Protein AF-A0A4U2DL51-F1 (afdb_monomer_lite)

Foldseek 3Di:
DDPPPPLDLVVAADPDDDDCPQWDWPQVLLVVLPNDDPTDTDGPVCCCFQQVDPAAPDPDHSSNSVNVVSNQVVVQCVVPSNHNDGDDDDFHGAHPVGNDRD

Secondary structure (DSSP, 8-state):
--------GGGG-------GGGEEE-HHHHHHHT---S--EEEHHHHHHHTS-S-BSS---HHHHHHHHHHHHHHHHHHSTT-S------PPPPBTTB----

Radius of gyration: 15.47 Å; chains: 1; bounding box: 36×30×50 Å

Structure (mmCIF, N/CA/C/O backbone):
data_AF-A0A4U2DL51-F1
#
_entry.id   AF-A0A4U2DL51-F1
#
loop_
_atom_site.group_PDB
_atom_site.id
_atom_site.type_symbol
_atom_site.label_atom_id
_atom_site.label_alt_id
_atom_site.label_comp_id
_atom_site.label_asym_id
_atom_site.label_entity_id
_atom_site.label_seq_id
_atom_site.pdbx_PDB_ins_code
_atom_site.Cartn_x
_atom_site.Cartn_y
_atom_site.Cartn_z
_atom_site.occupancy
_atom_site.B_iso_or_equiv
_atom_site.auth_seq_id
_atom_site.auth_comp_id
_atom_site.auth_asym_id
_atom_site.auth_atom_id
_atom_site.pdbx_PDB_model_num
ATOM 1 N N . MET A 1 1 ? 2.358 -8.228 -34.220 1.00 35.50 1 MET A N 1
ATOM 2 C CA . MET A 1 1 ? 1.993 -8.493 -32.813 1.00 35.50 1 MET A CA 1
ATOM 3 C C . MET A 1 1 ? 2.890 -7.630 -31.933 1.00 35.50 1 MET A C 1
ATOM 5 O O . MET A 1 1 ? 4.032 -8.000 -31.703 1.00 35.50 1 MET A O 1
ATOM 9 N N . SER A 1 2 ? 2.444 -6.436 -31.538 1.00 41.75 2 SER A N 1
ATOM 10 C CA . SER A 1 2 ? 3.194 -5.581 -30.611 1.00 41.75 2 SER A CA 1
ATOM 11 C C . SER A 1 2 ? 3.093 -6.177 -29.208 1.00 41.75 2 SER A C 1
ATOM 13 O O . SER A 1 2 ? 2.032 -6.113 -28.590 1.00 41.75 2 SER A O 1
ATOM 15 N N . GLN A 1 3 ? 4.172 -6.788 -28.718 1.00 44.50 3 GLN A N 1
ATOM 16 C CA . GLN A 1 3 ? 4.303 -7.133 -27.304 1.00 44.50 3 GLN A CA 1
ATOM 17 C C . GLN A 1 3 ? 4.326 -5.827 -26.506 1.00 44.50 3 GLN A C 1
ATOM 19 O O . GLN A 1 3 ? 5.350 -5.159 -26.398 1.00 44.50 3 GLN A O 1
ATOM 24 N N . THR A 1 4 ? 3.177 -5.427 -25.970 1.00 47.19 4 THR A N 1
ATOM 25 C CA . THR A 1 4 ? 3.114 -4.424 -24.911 1.00 47.19 4 THR A CA 1
ATOM 26 C C . THR A 1 4 ? 3.613 -5.086 -23.636 1.00 47.19 4 THR A C 1
ATOM 28 O O . THR A 1 4 ? 2.824 -5.631 -22.863 1.00 47.19 4 THR A O 1
ATOM 31 N N . THR A 1 5 ? 4.930 -5.102 -23.440 1.00 52.81 5 THR A N 1
ATOM 32 C CA . THR A 1 5 ? 5.522 -5.437 -22.146 1.00 52.81 5 THR A CA 1
ATOM 33 C C . THR A 1 5 ? 4.929 -4.458 -21.130 1.00 52.81 5 THR A C 1
ATOM 35 O O . THR A 1 5 ? 5.054 -3.245 -21.330 1.00 52.81 5 THR A O 1
ATOM 38 N N . PRO A 1 6 ? 4.218 -4.922 -20.085 1.00 52.12 6 PRO A N 1
ATOM 39 C CA . PRO A 1 6 ? 3.736 -4.014 -19.058 1.00 52.12 6 PRO A CA 1
ATOM 40 C C . PRO A 1 6 ? 4.948 -3.273 -18.480 1.00 52.12 6 PRO A C 1
ATOM 42 O O . PRO A 1 6 ? 5.981 -3.916 -18.284 1.00 52.12 6 PRO A O 1
ATOM 45 N N . PRO A 1 7 ? 4.867 -1.957 -18.210 1.00 50.59 7 PRO A N 1
ATOM 46 C CA . PRO A 1 7 ? 5.957 -1.255 -17.550 1.00 50.59 7 PRO A CA 1
ATOM 47 C C . PRO A 1 7 ? 6.174 -1.906 -16.182 1.00 50.59 7 PRO A C 1
ATOM 49 O O . PRO A 1 7 ? 5.373 -1.756 -15.256 1.00 50.59 7 PRO A O 1
ATOM 52 N N . LEU A 1 8 ? 7.228 -2.713 -16.094 1.00 57.91 8 LEU A N 1
ATOM 53 C CA . LEU A 1 8 ? 7.641 -3.402 -14.887 1.00 57.91 8 LEU A CA 1
ATOM 54 C C . LEU A 1 8 ? 8.420 -2.387 -14.058 1.00 57.91 8 LEU A C 1
ATOM 56 O O . LEU A 1 8 ? 9.620 -2.202 -14.241 1.00 57.91 8 LEU A O 1
ATOM 60 N N . PHE A 1 9 ? 7.714 -1.731 -13.136 1.00 55.88 9 PHE A N 1
ATOM 61 C CA . PHE A 1 9 ? 8.289 -0.842 -12.116 1.00 55.88 9 PHE A CA 1
ATOM 62 C C . PHE A 1 9 ? 9.543 -1.422 -11.451 1.00 55.88 9 PHE A C 1
ATOM 64 O O . PHE A 1 9 ? 10.447 -0.681 -11.082 1.00 55.88 9 PHE A O 1
ATOM 71 N N . GLY A 1 10 ? 9.619 -2.753 -11.355 1.00 57.34 10 GLY A N 1
ATOM 72 C CA . GLY A 1 10 ? 10.740 -3.472 -10.764 1.00 57.34 10 GLY A CA 1
ATOM 73 C C . GLY A 1 10 ? 12.100 -3.228 -11.419 1.00 57.34 10 GLY A C 1
ATOM 74 O O . GLY A 1 10 ? 13.100 -3.394 -10.737 1.00 57.34 10 GLY A O 1
ATOM 75 N N . HIS A 1 11 ? 12.174 -2.792 -12.682 1.00 60.06 11 HIS A N 1
ATOM 76 C CA . HIS A 1 11 ? 13.467 -2.549 -13.341 1.00 60.06 11 HIS A CA 1
ATOM 77 C C . HIS A 1 11 ? 14.248 -1.363 -12.766 1.00 60.06 11 HIS A C 1
ATOM 79 O O . HIS A 1 11 ? 15.459 -1.293 -12.956 1.00 60.06 11 HIS A O 1
ATOM 85 N N . TYR A 1 12 ? 13.570 -0.445 -12.073 1.00 56.28 12 TYR A N 1
ATOM 86 C CA . TYR A 1 12 ? 14.192 0.741 -11.484 1.00 56.28 12 TYR A CA 1
ATOM 87 C C . TYR A 1 12 ? 14.368 0.625 -9.968 1.00 56.28 12 TYR A C 1
ATOM 89 O O . TYR A 1 12 ? 14.989 1.492 -9.365 1.00 56.28 12 TYR A O 1
ATOM 97 N N . VAL A 1 13 ? 13.843 -0.426 -9.330 1.00 59.53 13 VAL A N 1
ATOM 98 C CA . VAL A 1 13 ? 13.998 -0.624 -7.884 1.00 59.53 13 VAL A CA 1
ATOM 99 C C . VAL A 1 13 ? 15.451 -1.011 -7.607 1.00 59.53 13 VAL A C 1
ATOM 101 O O . VAL A 1 13 ? 15.917 -2.060 -8.047 1.00 59.53 13 VAL A O 1
ATOM 104 N N . LEU A 1 14 ? 16.180 -0.139 -6.910 1.00 55.44 14 LEU A N 1
ATOM 105 C CA . LEU A 1 14 ? 17.538 -0.427 -6.454 1.00 55.44 14 LEU A CA 1
ATOM 106 C C . LEU A 1 14 ? 17.471 -1.547 -5.405 1.00 55.44 14 LEU A C 1
ATOM 108 O O . LEU A 1 14 ? 16.692 -1.461 -4.458 1.00 55.44 14 LEU A O 1
ATOM 112 N N . ASN A 1 15 ? 18.275 -2.598 -5.592 1.00 58.38 15 ASN A N 1
ATOM 113 C CA . ASN A 1 15 ? 18.376 -3.779 -4.720 1.00 58.38 15 ASN A CA 1
ATOM 114 C C . ASN A 1 15 ? 19.135 -3.489 -3.409 1.00 58.38 15 ASN A C 1
ATOM 116 O O . ASN A 1 15 ? 19.869 -4.345 -2.912 1.00 58.38 15 ASN A O 1
ATOM 120 N N . ASP A 1 16 ? 18.996 -2.291 -2.850 1.00 57.72 16 ASP A N 1
ATOM 121 C CA . ASP A 1 16 ? 19.552 -2.029 -1.530 1.00 57.72 16 ASP A CA 1
ATOM 122 C C . ASP A 1 16 ? 18.688 -2.756 -0.502 1.00 57.72 16 ASP A C 1
ATOM 124 O O . ASP A 1 16 ? 17.472 -2.561 -0.425 1.00 57.72 16 ASP A O 1
ATOM 128 N N . ALA A 1 17 ? 19.319 -3.650 0.258 1.00 57.47 17 ALA A N 1
ATOM 129 C CA . ALA A 1 17 ? 18.659 -4.374 1.328 1.00 57.47 17 ALA A CA 1
ATOM 130 C C . ALA A 1 17 ? 18.207 -3.367 2.393 1.00 57.47 17 ALA A C 1
ATOM 132 O O . ALA A 1 17 ? 19.008 -2.876 3.186 1.00 57.47 17 ALA A O 1
ATOM 133 N N . LEU A 1 18 ? 16.917 -3.035 2.383 1.00 61.78 18 LEU A N 1
ATOM 134 C CA . LEU A 1 18 ? 16.293 -2.261 3.448 1.00 61.78 18 LEU A CA 1
ATOM 135 C C . LEU A 1 18 ? 16.284 -3.107 4.721 1.00 61.78 18 LEU A C 1
ATOM 137 O O . LEU A 1 18 ? 15.879 -4.269 4.682 1.00 61.78 18 LEU A O 1
ATOM 141 N N . ASP A 1 19 ? 16.712 -2.522 5.841 1.00 69.12 19 ASP A N 1
ATOM 142 C CA . ASP A 1 19 ? 16.550 -3.145 7.154 1.00 69.12 19 ASP A CA 1
ATOM 143 C C . ASP A 1 19 ? 15.045 -3.314 7.440 1.00 69.12 19 ASP A C 1
ATOM 145 O O . ASP A 1 19 ? 14.330 -2.312 7.553 1.00 69.12 19 ASP A O 1
ATOM 149 N N . PRO A 1 20 ? 14.533 -4.555 7.544 1.00 68.50 20 PRO A N 1
ATOM 150 C CA . PRO A 1 20 ? 13.108 -4.806 7.720 1.00 68.50 20 PRO A CA 1
ATOM 151 C C . PRO A 1 20 ? 12.581 -4.352 9.088 1.00 68.50 20 PRO A C 1
ATOM 153 O O . PRO A 1 20 ? 11.368 -4.237 9.249 1.00 68.50 20 PRO A O 1
ATOM 156 N N . SER A 1 21 ? 13.449 -4.065 10.067 1.00 77.44 21 SER A N 1
ATOM 157 C CA . SER A 1 21 ? 13.048 -3.697 11.433 1.00 77.44 21 SER A CA 1
ATOM 158 C C . SER A 1 21 ? 12.147 -2.450 11.502 1.00 77.44 21 SER A C 1
ATOM 160 O O . SER A 1 21 ? 11.283 -2.352 12.376 1.00 77.44 21 SER A O 1
ATOM 162 N N . GLY A 1 22 ? 12.298 -1.522 10.550 1.00 82.62 22 GLY A N 1
ATOM 163 C CA . GLY A 1 22 ? 11.527 -0.278 10.459 1.00 82.62 22 GLY A CA 1
ATOM 164 C C . GLY A 1 22 ? 10.254 -0.361 9.611 1.00 82.62 22 GLY A C 1
ATOM 165 O O . GLY A 1 22 ? 9.578 0.659 9.433 1.00 82.62 22 GLY A O 1
ATOM 166 N N . PHE A 1 23 ? 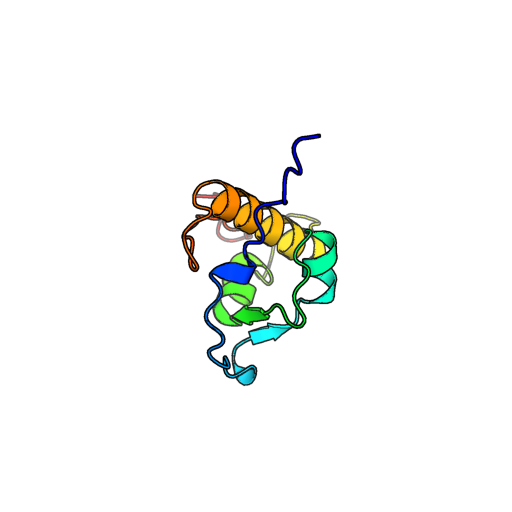9.921 -1.537 9.071 1.00 87.69 23 PHE A N 1
ATOM 167 C CA . PHE A 1 23 ? 8.836 -1.711 8.108 1.00 87.69 23 PHE A CA 1
ATOM 168 C C . PHE A 1 23 ? 7.799 -2.730 8.580 1.00 87.69 23 PHE A C 1
ATOM 170 O O . PHE A 1 23 ? 8.110 -3.773 9.146 1.00 87.69 23 PHE A O 1
ATOM 177 N N . ILE A 1 24 ? 6.537 -2.428 8.304 1.00 88.62 24 ILE A N 1
ATOM 178 C CA . ILE A 1 24 ? 5.413 -3.341 8.465 1.00 88.62 24 ILE A CA 1
ATOM 179 C C . ILE A 1 24 ? 5.238 -4.082 7.146 1.00 88.62 24 ILE A C 1
ATOM 181 O O . ILE A 1 24 ? 5.070 -3.455 6.096 1.00 88.62 24 ILE A O 1
ATOM 185 N N . ASP A 1 25 ? 5.295 -5.411 7.211 1.00 90.25 25 ASP A N 1
ATOM 186 C CA . ASP A 1 25 ? 5.061 -6.278 6.061 1.00 90.25 25 ASP A CA 1
ATOM 187 C C . ASP A 1 25 ? 3.596 -6.183 5.621 1.00 90.25 25 ASP A C 1
ATOM 189 O O . ASP A 1 25 ? 2.672 -6.472 6.381 1.00 90.25 25 ASP A O 1
ATOM 193 N N . ILE A 1 26 ? 3.397 -5.772 4.372 1.00 90.38 26 ILE A N 1
ATOM 194 C CA . ILE A 1 26 ? 2.089 -5.677 3.722 1.00 90.38 26 ILE A CA 1
ATOM 195 C C . ILE A 1 26 ? 2.061 -6.464 2.409 1.00 90.38 26 ILE A C 1
ATOM 197 O O . ILE A 1 26 ? 1.268 -6.170 1.515 1.00 90.38 26 ILE A O 1
ATOM 201 N N . THR A 1 27 ? 2.945 -7.450 2.256 1.00 89.88 27 THR A N 1
ATOM 202 C CA . THR A 1 27 ? 3.161 -8.176 1.000 1.00 89.88 27 THR A CA 1
ATOM 203 C C . THR A 1 27 ? 1.888 -8.849 0.481 1.00 89.88 27 THR A C 1
ATOM 205 O O . THR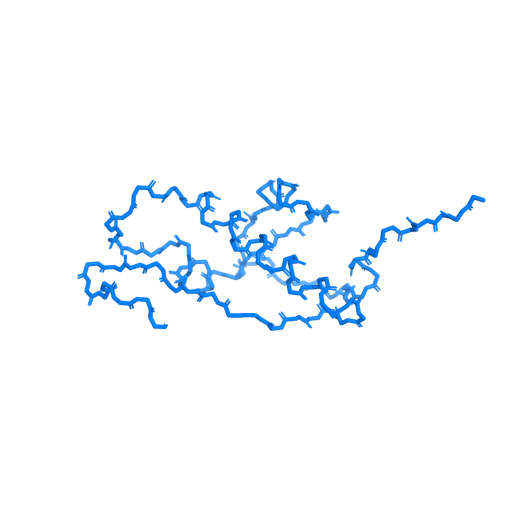 A 1 27 ? 1.653 -8.859 -0.728 1.00 89.88 27 THR A O 1
ATOM 208 N N . SER A 1 28 ? 1.035 -9.387 1.360 1.00 88.44 28 SER A N 1
ATOM 209 C CA . SER A 1 28 ? -0.264 -9.958 0.970 1.00 88.44 28 SER A CA 1
ATOM 210 C C . SER A 1 28 ? -1.175 -8.896 0.343 1.00 88.44 28 SER A C 1
ATOM 212 O O . SER A 1 28 ? -1.559 -9.024 -0.817 1.00 88.44 28 SER A O 1
ATOM 214 N N . THR A 1 29 ? -1.423 -7.797 1.054 1.00 88.88 29 THR A N 1
ATOM 215 C CA . THR A 1 29 ? -2.268 -6.679 0.603 1.00 88.88 29 THR A CA 1
ATOM 216 C C . THR A 1 29 ? -1.700 -5.978 -0.638 1.00 88.88 29 THR A C 1
ATOM 218 O O . THR A 1 29 ? -2.436 -5.498 -1.502 1.00 88.88 29 THR A O 1
ATOM 221 N N . ALA A 1 30 ? -0.372 -5.934 -0.768 1.00 88.44 30 ALA A N 1
ATOM 222 C CA . ALA A 1 30 ? 0.326 -5.388 -1.928 1.00 88.44 30 ALA A CA 1
ATOM 223 C C . ALA A 1 30 ? 0.017 -6.176 -3.209 1.00 88.44 30 ALA A C 1
ATOM 225 O O . ALA A 1 30 ? -0.226 -5.569 -4.261 1.00 88.44 30 ALA A O 1
ATOM 226 N N . LYS A 1 31 ? -0.062 -7.509 -3.118 1.00 88.12 31 LYS A N 1
ATOM 227 C CA . LYS A 1 31 ? -0.451 -8.365 -4.249 1.00 88.12 31 LYS A CA 1
ATOM 228 C C . LYS A 1 31 ? -1.867 -8.055 -4.722 1.00 88.12 31 LYS A C 1
ATOM 230 O O . LYS A 1 31 ? -2.072 -7.931 -5.930 1.00 88.12 31 LYS A O 1
ATOM 235 N N . ASP A 1 32 ? -2.796 -7.803 -3.802 1.00 86.50 32 ASP A N 1
ATOM 236 C CA . ASP A 1 32 ? -4.174 -7.415 -4.136 1.00 86.50 32 ASP A CA 1
ATOM 237 C C . ASP A 1 32 ? -4.248 -6.046 -4.840 1.00 86.50 32 ASP A C 1
ATOM 239 O O . ASP A 1 32 ? -5.121 -5.800 -5.677 1.00 86.50 32 ASP A O 1
ATOM 243 N N . ALA A 1 33 ? -3.294 -5.149 -4.572 1.00 83.31 33 ALA A N 1
ATOM 244 C CA . ALA A 1 33 ? -3.141 -3.881 -5.293 1.00 83.31 33 ALA A CA 1
ATOM 245 C C . ALA A 1 33 ? -2.390 -4.006 -6.639 1.00 83.31 33 ALA A C 1
ATOM 247 O O . ALA A 1 33 ? -2.348 -3.046 -7.427 1.00 83.31 33 ALA A O 1
ATOM 248 N N . GLY A 1 34 ? -1.829 -5.179 -6.941 1.00 83.50 34 GLY A N 1
ATOM 249 C CA . GLY A 1 34 ? -1.071 -5.474 -8.158 1.00 83.50 34 GLY A CA 1
ATOM 250 C C . GLY A 1 34 ? 0.425 -5.163 -8.073 1.00 83.50 34 GLY A C 1
ATOM 251 O O . GLY A 1 34 ? 1.032 -4.877 -9.108 1.00 83.50 34 GLY A O 1
ATOM 252 N N . PHE A 1 35 ? 1.000 -5.188 -6.868 1.00 82.56 35 PHE A N 1
ATOM 253 C CA . PHE A 1 35 ? 2.443 -5.194 -6.626 1.00 82.56 35 PHE A CA 1
ATOM 254 C C . PHE A 1 35 ? 2.904 -6.641 -6.421 1.00 82.56 35 PHE A C 1
ATOM 256 O O . PHE A 1 35 ? 2.562 -7.280 -5.431 1.00 82.56 35 PHE A O 1
ATOM 263 N N . TYR A 1 36 ? 3.681 -7.168 -7.365 1.00 85.06 36 TYR A N 1
ATOM 264 C CA . TYR A 1 36 ? 4.155 -8.556 -7.344 1.00 85.06 36 TYR A CA 1
ATOM 265 C C . TYR A 1 36 ? 5.643 -8.615 -6.994 1.00 85.06 36 TYR A C 1
ATOM 267 O O . TYR A 1 36 ? 6.461 -9.06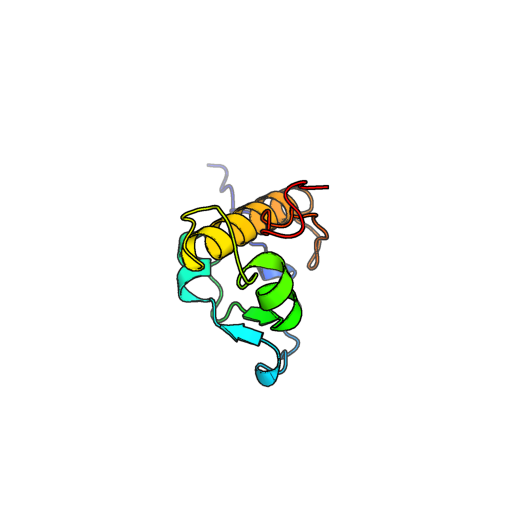8 -7.791 1.00 85.06 36 TYR A O 1
ATOM 275 N N . PHE A 1 37 ? 5.987 -8.114 -5.808 1.00 82.25 37 PHE A N 1
ATOM 276 C CA . PHE A 1 37 ? 7.347 -8.163 -5.273 1.00 82.25 37 PHE A CA 1
ATOM 277 C C . PHE A 1 37 ? 7.476 -9.265 -4.208 1.00 82.25 37 PHE A C 1
ATOM 279 O O . PHE A 1 37 ? 6.474 -9.609 -3.574 1.00 82.25 37 PHE A O 1
ATOM 286 N N . PRO A 1 38 ? 8.684 -9.830 -3.994 1.00 83.31 38 PRO A N 1
ATOM 287 C CA . PRO A 1 38 ? 8.920 -10.813 -2.933 1.00 83.31 38 PRO A CA 1
ATOM 288 C C . PRO A 1 38 ? 8.619 -10.269 -1.534 1.00 83.31 38 PRO A C 1
ATOM 290 O O . PRO A 1 38 ? 8.152 -11.014 -0.679 1.00 83.31 38 PRO A O 1
ATOM 293 N N . TYR A 1 39 ? 8.859 -8.973 -1.334 1.00 86.12 39 TYR A N 1
ATOM 294 C CA . TYR A 1 39 ? 8.561 -8.240 -0.114 1.00 86.12 39 TYR A CA 1
ATOM 295 C C . TYR A 1 39 ? 8.014 -6.857 -0.469 1.00 86.12 39 TYR A C 1
ATOM 297 O O . TYR A 1 39 ? 8.468 -6.217 -1.421 1.00 86.12 39 TYR A O 1
ATOM 305 N N . THR A 1 40 ? 7.023 -6.389 0.279 1.00 87.88 40 THR A N 1
ATOM 306 C CA . THR A 1 40 ? 6.560 -5.001 0.240 1.00 87.88 40 THR A CA 1
ATOM 307 C C . THR A 1 40 ? 6.324 -4.538 1.668 1.00 87.88 40 THR A C 1
ATOM 309 O O . THR A 1 40 ? 5.535 -5.139 2.393 1.00 87.88 40 THR A O 1
ATOM 312 N N . GLY A 1 41 ? 7.006 -3.462 2.055 1.00 89.62 41 GLY A N 1
ATOM 313 C CA . GLY A 1 41 ? 6.904 -2.873 3.384 1.00 89.62 41 GLY A CA 1
ATOM 314 C C . GLY A 1 41 ? 6.380 -1.442 3.341 1.00 89.62 41 GLY A C 1
ATOM 315 O O . GLY A 1 41 ? 6.639 -0.702 2.392 1.00 89.62 41 GLY A O 1
ATOM 316 N N . ILE A 1 42 ? 5.671 -1.042 4.394 1.00 89.06 42 ILE A N 1
ATOM 317 C CA . ILE A 1 42 ? 5.388 0.365 4.713 1.00 89.06 42 ILE A CA 1
ATOM 318 C C . ILE A 1 42 ? 6.201 0.723 5.952 1.00 89.06 42 ILE A C 1
ATOM 320 O O . ILE A 1 42 ? 6.228 -0.055 6.901 1.00 89.06 42 ILE A O 1
ATOM 324 N N . SER A 1 43 ? 6.861 1.882 5.974 1.00 88.62 43 SER A N 1
ATOM 325 C CA . SER A 1 43 ? 7.568 2.312 7.184 1.00 88.62 43 SER A CA 1
ATOM 326 C C . SER A 1 43 ? 6.587 2.451 8.351 1.00 88.62 43 SER A C 1
ATOM 328 O O . SER A 1 43 ? 5.467 2.933 8.172 1.00 88.62 43 SER A O 1
ATOM 330 N N . GLN A 1 44 ? 6.994 2.058 9.559 1.00 85.31 44 GLN A N 1
ATOM 331 C CA . GLN A 1 44 ? 6.128 2.141 10.744 1.00 85.31 44 GLN A CA 1
ATOM 332 C C . GLN A 1 44 ? 5.534 3.545 10.917 1.00 85.31 44 GLN A C 1
ATOM 334 O O . GLN A 1 44 ? 4.334 3.691 11.131 1.00 85.31 44 GLN A O 1
ATOM 339 N N . GLN A 1 45 ? 6.351 4.584 10.721 1.00 84.69 45 GLN A N 1
ATOM 340 C CA . GLN A 1 45 ? 5.900 5.973 10.768 1.00 84.69 45 GLN A CA 1
ATOM 341 C C . GLN A 1 45 ? 4.755 6.252 9.780 1.00 84.69 45 GLN A C 1
ATOM 343 O O . GLN A 1 45 ? 3.726 6.790 10.183 1.00 84.69 45 GLN A O 1
ATOM 348 N N . ALA A 1 46 ? 4.901 5.871 8.506 1.00 83.06 46 ALA A N 1
ATOM 349 C CA . ALA A 1 46 ? 3.860 6.097 7.504 1.00 83.06 46 ALA A CA 1
ATOM 350 C C . ALA A 1 46 ? 2.594 5.282 7.804 1.00 83.06 46 ALA A C 1
ATOM 352 O O . ALA A 1 46 ? 1.482 5.762 7.593 1.00 83.06 46 ALA A O 1
ATOM 353 N N . TYR A 1 47 ? 2.752 4.068 8.333 1.00 84.31 47 TYR A N 1
ATOM 354 C CA . TYR A 1 47 ? 1.629 3.223 8.717 1.00 84.31 47 TYR A CA 1
ATOM 355 C C . TYR A 1 47 ? 0.802 3.852 9.844 1.00 84.31 47 TYR A C 1
ATOM 357 O O . TYR A 1 47 ? -0.409 3.978 9.699 1.00 84.31 47 TYR A O 1
ATOM 365 N N . PHE A 1 48 ? 1.426 4.324 10.924 1.00 82.00 48 PHE A N 1
ATOM 366 C CA . PHE A 1 48 ? 0.695 4.966 12.026 1.00 82.00 48 PHE A CA 1
ATOM 367 C C . PHE A 1 48 ? 0.115 6.340 11.656 1.00 82.00 48 PHE A C 1
ATOM 369 O O . PHE A 1 48 ? -0.866 6.771 12.249 1.00 82.00 48 PHE A O 1
ATOM 376 N N . GLN A 1 49 ? 0.674 7.025 10.655 1.00 78.75 49 GLN A N 1
ATOM 377 C CA . GLN A 1 49 ? 0.148 8.314 10.192 1.00 78.75 49 GLN A CA 1
ATOM 378 C C . GLN A 1 49 ? -1.012 8.186 9.194 1.00 78.75 49 GLN A C 1
ATOM 380 O O . GLN A 1 49 ? -1.899 9.037 9.184 1.00 78.75 49 GLN A O 1
ATOM 385 N N . ALA A 1 50 ? -1.004 7.159 8.340 1.00 76.94 50 ALA A N 1
ATOM 386 C CA . ALA A 1 50 ? -1.947 7.044 7.223 1.00 76.94 50 ALA A CA 1
ATOM 387 C C . ALA A 1 50 ? -2.912 5.851 7.320 1.00 76.94 50 ALA A C 1
ATOM 389 O O . ALA A 1 50 ? -3.916 5.829 6.607 1.00 76.94 50 ALA A O 1
ATOM 390 N N . VAL A 1 51 ? -2.611 4.846 8.149 1.00 76.50 51 VAL A N 1
ATOM 391 C CA . VAL A 1 51 ? -3.372 3.586 8.233 1.00 76.50 51 VAL A CA 1
ATOM 392 C C . VAL A 1 51 ? -3.902 3.339 9.642 1.00 76.50 51 VAL A C 1
ATOM 394 O O . VAL A 1 51 ? -5.090 3.076 9.801 1.00 76.50 51 VAL A O 1
ATOM 397 N N . ASP A 1 52 ? -3.045 3.412 10.657 1.00 73.81 52 ASP A N 1
ATOM 398 C CA . ASP A 1 52 ? -3.399 3.150 12.055 1.00 73.81 52 ASP A CA 1
ATOM 399 C C . ASP A 1 52 ? -3.579 4.454 12.833 1.00 73.81 52 ASP A C 1
ATOM 401 O O . ASP A 1 52 ? -2.848 4.753 13.776 1.00 73.81 52 ASP A O 1
ATOM 405 N N . VAL A 1 53 ? -4.536 5.255 12.362 1.00 66.88 53 VAL A N 1
ATOM 406 C CA . VAL A 1 53 ? -4.922 6.518 12.991 1.00 66.88 53 VAL A CA 1
ATOM 407 C C . VAL A 1 53 ? -5.939 6.207 14.100 1.00 66.88 53 VAL A C 1
ATOM 409 O O . VAL A 1 53 ? -6.969 5.595 13.802 1.00 66.88 53 VAL A O 1
ATOM 412 N N . PRO A 1 54 ? -5.680 6.589 15.364 1.00 61.16 54 PRO A N 1
ATOM 413 C CA . PRO A 1 54 ? -6.649 6.437 16.445 1.00 61.16 54 PRO A CA 1
ATOM 414 C C . PRO A 1 54 ? -7.916 7.257 16.164 1.00 61.16 54 PRO A C 1
ATOM 416 O O . PRO A 1 54 ? -7.833 8.367 15.642 1.00 61.16 54 PRO A O 1
ATOM 419 N N . ASP A 1 55 ? -9.071 6.710 16.541 1.00 61.56 55 ASP A N 1
ATOM 420 C CA . ASP A 1 55 ? -10.367 7.397 16.568 1.00 61.56 55 ASP A CA 1
ATOM 421 C C . ASP A 1 55 ? -10.863 7.975 15.233 1.00 61.56 55 ASP A C 1
ATOM 423 O O . ASP A 1 55 ? -10.957 9.190 15.040 1.00 61.56 55 ASP A O 1
ATOM 427 N N . VAL A 1 56 ? -11.268 7.089 14.317 1.00 56.56 56 VAL A N 1
ATOM 428 C CA . VAL A 1 56 ? -11.883 7.483 13.043 1.00 56.56 56 VAL A CA 1
ATOM 429 C C . VAL A 1 56 ? -13.390 7.216 13.088 1.00 56.56 56 VAL A C 1
ATOM 431 O O . VAL A 1 56 ? -13.838 6.097 13.318 1.00 56.56 56 VAL A O 1
ATOM 434 N N . ILE A 1 57 ? -14.177 8.246 12.772 1.00 54.44 57 ILE A N 1
ATOM 435 C CA . ILE A 1 57 ? -15.647 8.229 12.595 1.00 54.44 57 ILE A CA 1
ATOM 436 C C . ILE A 1 57 ? -16.079 7.340 11.397 1.00 54.44 57 ILE A C 1
ATOM 438 O O . ILE A 1 57 ? -17.263 7.177 11.109 1.00 54.44 57 ILE A O 1
ATOM 442 N N . ILE A 1 58 ? -15.121 6.747 10.679 1.00 56.22 58 ILE A N 1
ATOM 443 C CA . ILE A 1 58 ? -15.329 5.956 9.466 1.00 56.22 58 ILE A CA 1
ATOM 444 C C . ILE A 1 58 ? -15.138 4.466 9.768 1.00 56.22 58 ILE A C 1
ATOM 446 O O . ILE A 1 58 ? -14.084 4.047 10.239 1.00 56.22 58 ILE A O 1
ATOM 450 N N . GLU A 1 59 ? -16.106 3.643 9.360 1.00 65.00 59 GLU A N 1
ATOM 451 C CA . GLU A 1 59 ? -16.043 2.171 9.362 1.00 65.00 59 GLU A CA 1
ATOM 452 C C . GLU A 1 59 ? -15.095 1.599 8.277 1.00 65.00 59 GLU A C 1
ATOM 454 O O . GLU A 1 59 ? -15.457 0.709 7.500 1.00 65.00 59 GLU A O 1
ATOM 459 N N . CYS A 1 60 ? -13.874 2.122 8.142 1.00 69.12 60 CYS A N 1
ATOM 460 C CA . CYS A 1 60 ? -12.906 1.595 7.178 1.00 69.12 60 CYS A CA 1
ATOM 461 C C . CYS A 1 60 ? -11.877 0.717 7.890 1.00 69.12 60 CYS A C 1
ATOM 463 O O . CYS A 1 60 ? -11.170 1.174 8.783 1.00 69.12 60 CYS A O 1
ATOM 465 N N . SER A 1 61 ? -11.768 -0.553 7.490 1.00 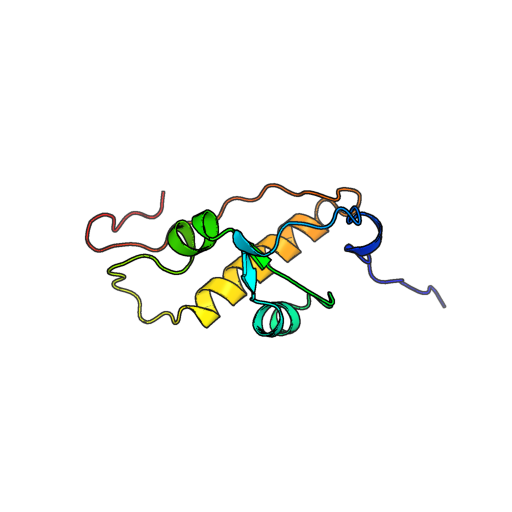79.06 61 SER A N 1
ATOM 466 C CA . SER A 1 61 ? -10.746 -1.443 8.044 1.00 79.06 61 SER A CA 1
ATOM 467 C C . SER A 1 61 ? -9.340 -0.993 7.632 1.00 79.06 61 SER A C 1
ATOM 469 O O . SER A 1 61 ? -9.140 -0.474 6.529 1.00 79.06 61 SER A O 1
ATOM 471 N N . LYS A 1 62 ? -8.344 -1.260 8.490 1.00 81.19 62 LYS A N 1
ATOM 472 C CA . LYS A 1 62 ? -6.923 -0.971 8.215 1.00 81.19 62 LYS A CA 1
ATOM 473 C C . LYS A 1 62 ? -6.480 -1.547 6.864 1.00 81.19 62 LYS A C 1
ATOM 475 O O . LYS A 1 62 ? -5.867 -0.850 6.067 1.00 81.19 62 LYS A O 1
ATOM 480 N N . GLU A 1 63 ? -6.905 -2.771 6.549 1.00 83.44 63 GLU A N 1
ATOM 481 C CA . GLU A 1 63 ? -6.649 -3.427 5.258 1.00 83.44 63 GLU A CA 1
ATOM 482 C C . GLU A 1 63 ? -7.167 -2.620 4.057 1.00 83.44 63 GLU A C 1
ATOM 484 O O . GLU A 1 63 ? -6.461 -2.469 3.056 1.00 83.44 63 GLU A O 1
ATOM 489 N N . LYS A 1 64 ? -8.383 -2.059 4.145 1.00 82.88 64 LYS A N 1
ATOM 490 C CA . LYS A 1 64 ? -8.952 -1.228 3.074 1.00 82.88 64 LYS A CA 1
ATOM 491 C C . LYS A 1 64 ? -8.162 0.067 2.896 1.00 82.88 64 LYS A C 1
ATOM 493 O O . LYS A 1 64 ? -7.931 0.464 1.753 1.00 82.88 64 LYS A O 1
ATOM 498 N N . LEU A 1 65 ? -7.722 0.694 3.989 1.00 83.62 65 LEU A N 1
ATOM 499 C CA . LEU A 1 65 ? -6.874 1.890 3.944 1.00 83.62 65 LEU A CA 1
ATOM 500 C C . LEU A 1 65 ? -5.511 1.584 3.310 1.00 83.62 65 LEU A C 1
ATOM 502 O O . LEU A 1 65 ? -5.100 2.278 2.379 1.00 83.62 65 LEU A O 1
ATOM 506 N N . THR A 1 66 ? -4.856 0.492 3.716 1.00 86.69 66 THR A N 1
ATOM 507 C CA . THR A 1 66 ? -3.604 0.025 3.100 1.00 86.69 66 THR A CA 1
ATOM 508 C C . THR A 1 66 ? -3.779 -0.231 1.602 1.00 86.69 66 THR A C 1
ATOM 510 O O . THR A 1 66 ? -2.964 0.210 0.790 1.00 86.69 66 THR A O 1
ATOM 513 N N . LEU A 1 67 ? -4.872 -0.885 1.197 1.00 87.56 67 LEU A N 1
ATOM 514 C CA . LEU A 1 67 ? -5.161 -1.145 -0.212 1.00 87.56 67 LEU A CA 1
ATOM 515 C C . LEU A 1 67 ? -5.378 0.151 -1.014 1.00 87.56 67 LEU A C 1
ATOM 517 O O . LEU A 1 67 ? -4.914 0.263 -2.152 1.00 87.56 67 LEU A O 1
ATOM 521 N N . GLN A 1 68 ? -6.086 1.135 -0.453 1.00 85.94 68 GLN A N 1
ATOM 522 C CA . GLN A 1 68 ? -6.281 2.437 -1.098 1.00 85.94 68 GLN A CA 1
ATOM 523 C C . GLN A 1 68 ? -4.959 3.191 -1.263 1.00 85.94 68 GLN A C 1
ATOM 525 O O . GLN A 1 68 ? -4.679 3.685 -2.359 1.00 85.94 68 GLN A O 1
ATOM 530 N N . LEU A 1 69 ? -4.122 3.201 -0.226 1.00 87.62 69 LEU A N 1
ATOM 531 C CA . LEU A 1 69 ? -2.784 3.785 -0.262 1.00 87.62 69 LEU A CA 1
ATOM 532 C C . LEU A 1 69 ? -1.940 3.183 -1.396 1.00 87.62 69 LEU A C 1
ATOM 534 O O . LEU A 1 69 ? -1.369 3.908 -2.212 1.00 87.62 69 LEU A O 1
ATOM 538 N N . LEU A 1 70 ? -1.931 1.855 -1.516 1.00 90.12 70 LEU A N 1
ATOM 539 C CA . LEU A 1 70 ? -1.209 1.145 -2.573 1.00 90.12 70 LEU A CA 1
ATOM 540 C C . LEU A 1 70 ? -1.738 1.477 -3.975 1.00 90.12 70 LEU A C 1
ATOM 542 O O . LEU A 1 70 ? -0.960 1.660 -4.914 1.00 90.12 70 LEU A O 1
ATOM 546 N N . LYS A 1 71 ? -3.059 1.602 -4.146 1.00 88.88 71 LYS A N 1
ATOM 547 C CA . LYS A 1 71 ? -3.652 2.022 -5.427 1.00 88.88 71 LYS A CA 1
ATOM 548 C C . LYS A 1 71 ? -3.199 3.430 -5.827 1.00 88.88 71 LYS A C 1
ATOM 550 O O . LYS A 1 71 ? -2.915 3.656 -7.008 1.00 88.88 71 LYS A O 1
ATOM 555 N N . LEU A 1 72 ? -3.098 4.356 -4.870 1.00 88.69 72 LEU A N 1
ATOM 556 C CA . LEU A 1 72 ? -2.567 5.702 -5.103 1.00 88.69 72 LEU A CA 1
ATOM 557 C C . LEU A 1 72 ? -1.082 5.660 -5.477 1.00 88.69 72 LEU A C 1
ATOM 559 O O . LEU A 1 72 ? -0.713 6.236 -6.503 1.00 88.69 72 LEU A O 1
ATOM 563 N N . ALA A 1 73 ? -0.271 4.899 -4.736 1.00 87.81 73 ALA A N 1
ATOM 564 C CA . ALA A 1 73 ? 1.146 4.696 -5.036 1.00 87.81 73 ALA A CA 1
ATOM 565 C C . ALA A 1 73 ? 1.347 4.157 -6.461 1.00 87.81 73 ALA A C 1
ATOM 567 O O . ALA A 1 73 ? 2.127 4.697 -7.244 1.00 87.81 73 ALA A O 1
ATOM 568 N N . ARG A 1 74 ? 0.560 3.149 -6.860 1.00 86.94 74 ARG A N 1
ATOM 569 C CA . ARG A 1 74 ? 0.598 2.576 -8.213 1.00 86.94 74 ARG A CA 1
ATOM 570 C C . ARG A 1 74 ? 0.217 3.594 -9.284 1.00 86.94 74 ARG A C 1
ATOM 572 O O . ARG A 1 74 ? 0.825 3.626 -10.354 1.00 86.94 74 ARG A O 1
ATOM 579 N N . ARG A 1 75 ? -0.807 4.415 -9.028 1.00 88.06 75 ARG A N 1
ATOM 580 C CA . ARG A 1 75 ? -1.235 5.477 -9.951 1.00 88.06 75 ARG A CA 1
ATOM 581 C C . ARG A 1 75 ? -0.146 6.532 -10.116 1.00 88.06 75 ARG A C 1
ATOM 583 O O . ARG A 1 75 ? 0.070 6.978 -11.240 1.00 88.06 75 ARG A O 1
ATOM 590 N N . ALA A 1 76 ? 0.518 6.918 -9.031 1.00 87.50 76 ALA A N 1
ATOM 591 C CA . ALA A 1 76 ? 1.631 7.856 -9.066 1.00 87.50 76 ALA A CA 1
ATOM 592 C C . ALA A 1 76 ? 2.811 7.271 -9.851 1.00 87.50 76 ALA A C 1
ATOM 594 O O . ALA A 1 76 ? 3.276 7.898 -10.800 1.00 87.50 76 ALA A O 1
ATOM 595 N N . ALA A 1 77 ? 3.201 6.029 -9.551 1.00 85.56 77 ALA A N 1
ATOM 596 C CA . ALA A 1 77 ? 4.285 5.339 -10.241 1.00 85.56 77 ALA A CA 1
ATOM 597 C C . ALA A 1 77 ? 4.057 5.274 -11.759 1.00 85.56 77 ALA A C 1
ATOM 599 O O . ALA A 1 77 ? 4.940 5.610 -12.542 1.00 85.56 77 ALA A O 1
ATOM 600 N N . ARG A 1 78 ? 2.833 4.951 -12.203 1.00 85.25 78 ARG A N 1
ATOM 601 C CA . ARG A 1 78 ? 2.469 4.933 -13.635 1.00 85.25 78 ARG A CA 1
ATOM 602 C C . ARG A 1 78 ? 2.652 6.267 -14.355 1.00 85.25 78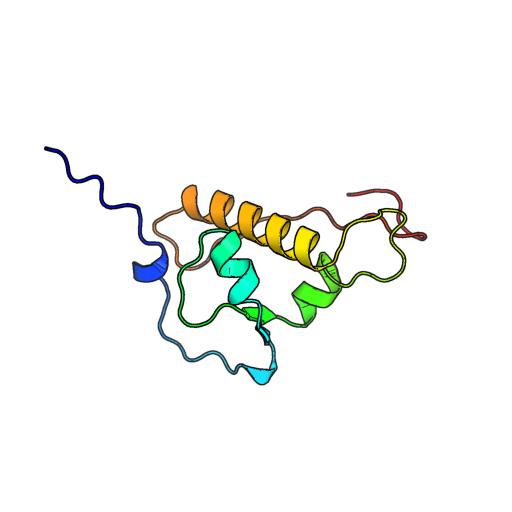 ARG A C 1
ATOM 604 O O . ARG A 1 78 ? 2.841 6.249 -15.566 1.00 85.25 78 ARG A O 1
ATOM 611 N N . LYS A 1 79 ? 2.573 7.402 -13.654 1.00 86.31 79 LYS A N 1
ATOM 612 C CA . LYS A 1 79 ? 2.812 8.721 -14.260 1.00 86.31 79 LYS A CA 1
ATOM 613 C C . LYS A 1 79 ? 4.295 8.980 -14.512 1.00 86.31 79 LYS A C 1
ATOM 615 O O . LYS A 1 79 ? 4.612 9.785 -15.379 1.00 86.31 79 LYS A O 1
ATOM 620 N N . VAL A 1 80 ? 5.180 8.316 -13.768 1.00 84.19 80 VAL A N 1
ATOM 621 C CA . VAL A 1 80 ? 6.627 8.543 -13.832 1.00 84.19 80 VAL A CA 1
ATOM 622 C C . VAL A 1 80 ? 7.373 7.200 -13.889 1.00 84.19 80 VAL A C 1
ATOM 624 O O . VAL A 1 80 ? 8.090 6.836 -12.961 1.00 84.19 80 VAL A O 1
ATOM 627 N N . PRO A 1 81 ? 7.209 6.426 -14.981 1.00 75.25 81 PRO A N 1
ATOM 628 C CA . PRO A 1 81 ? 7.658 5.032 -15.048 1.00 75.25 81 PRO A CA 1
ATOM 629 C C . PRO A 1 81 ? 9.181 4.849 -15.034 1.00 75.25 81 PRO A C 1
ATOM 631 O O . PRO A 1 81 ? 9.638 3.733 -14.829 1.00 75.25 81 PRO A O 1
ATOM 634 N N . ALA A 1 82 ? 9.954 5.913 -15.264 1.00 78.00 82 ALA A N 1
ATOM 635 C CA . ALA A 1 82 ? 11.416 5.884 -15.287 1.00 78.00 82 ALA A CA 1
ATOM 636 C C . ALA A 1 82 ? 12.063 6.162 -13.915 1.00 78.00 82 ALA A C 1
ATOM 638 O O . ALA A 1 82 ? 13.288 6.210 -13.822 1.00 78.00 82 ALA A O 1
ATOM 639 N N . GLN A 1 83 ? 11.267 6.400 -12.867 1.00 74.69 83 GLN A N 1
ATOM 640 C CA . GLN A 1 83 ? 11.768 6.697 -11.526 1.00 74.69 83 GLN A CA 1
ATOM 641 C C . GLN A 1 83 ? 11.565 5.513 -10.580 1.00 74.69 83 GLN A C 1
ATOM 643 O O . GLN A 1 83 ? 10.526 4.855 -10.581 1.00 74.69 83 GLN A O 1
ATOM 648 N N . SER A 1 84 ? 12.570 5.279 -9.741 1.00 75.12 84 SER A N 1
ATOM 649 C CA . SER A 1 84 ? 12.559 4.282 -8.667 1.00 75.12 84 SER A CA 1
ATOM 650 C C . SER A 1 84 ? 11.796 4.749 -7.426 1.00 75.12 84 SER A C 1
ATOM 652 O O . SER A 1 84 ? 11.359 3.939 -6.612 1.00 75.12 84 SER A O 1
ATOM 654 N N . GLN A 1 85 ? 11.633 6.065 -7.291 1.00 82.50 85 GLN A N 1
ATOM 655 C CA . GLN A 1 85 ? 10.970 6.733 -6.183 1.00 82.50 85 GLN A CA 1
ATOM 656 C C . GLN A 1 85 ? 9.974 7.734 -6.745 1.00 82.50 85 GLN A C 1
ATOM 658 O O . GLN A 1 85 ? 10.302 8.491 -7.656 1.00 82.50 85 GLN A O 1
ATOM 663 N N . VAL A 1 86 ? 8.760 7.744 -6.199 1.00 82.56 86 VAL A N 1
ATOM 664 C CA . VAL A 1 86 ? 7.702 8.636 -6.668 1.00 82.56 86 VAL A CA 1
ATOM 665 C C . VAL A 1 86 ? 7.008 9.278 -5.472 1.00 82.56 86 VAL A C 1
ATOM 667 O O . VAL A 1 86 ? 6.437 8.557 -4.651 1.00 82.56 86 VAL A O 1
ATOM 670 N N . PRO A 1 87 ? 7.023 10.618 -5.363 1.00 86.00 87 PRO A N 1
ATOM 671 C CA . PRO A 1 87 ? 6.262 11.315 -4.342 1.00 86.00 87 PRO A CA 1
ATOM 672 C C . PRO A 1 87 ? 4.780 11.372 -4.729 1.00 86.00 87 PRO A C 1
ATOM 674 O O . PRO A 1 87 ? 4.422 11.631 -5.881 1.00 86.00 87 PRO A O 1
ATOM 677 N N . PHE A 1 88 ? 3.900 11.155 -3.757 1.00 85.44 88 PHE A N 1
ATOM 678 C CA . PHE A 1 88 ? 2.467 11.390 -3.897 1.00 85.44 88 PHE A CA 1
ATOM 679 C C . PHE A 1 88 ? 1.868 11.796 -2.553 1.00 85.44 88 PHE A C 1
ATOM 681 O O . PHE A 1 88 ? 2.390 11.441 -1.499 1.00 85.44 88 PHE A O 1
ATOM 688 N N . THR A 1 89 ? 0.773 12.547 -2.606 1.00 84.88 89 THR A N 1
ATOM 689 C CA . THR A 1 89 ? 0.059 13.018 -1.418 1.00 84.88 89 THR A CA 1
ATOM 690 C C . THR A 1 89 ? -1.146 12.130 -1.157 1.00 84.88 89 THR A C 1
ATOM 692 O O . THR A 1 89 ? -1.812 11.674 -2.094 1.00 84.88 89 THR A O 1
ATOM 695 N N . VAL A 1 90 ? -1.427 11.894 0.119 1.00 78.56 90 VAL A N 1
ATOM 696 C CA . VAL A 1 90 ? -2.580 11.126 0.580 1.00 78.56 90 VAL A CA 1
ATOM 697 C C . VAL A 1 90 ? -3.293 11.958 1.624 1.00 78.56 90 VAL A C 1
ATOM 699 O O . VAL A 1 90 ? -2.663 12.499 2.526 1.00 78.56 90 VAL A O 1
ATOM 702 N N . CYS A 1 91 ? -4.602 12.063 1.469 1.00 74.44 91 CYS A N 1
ATOM 703 C CA . CYS A 1 91 ? -5.479 12.678 2.444 1.00 74.44 91 CYS A CA 1
ATOM 704 C C . CYS A 1 91 ? -5.461 11.878 3.750 1.00 74.44 91 CYS A C 1
ATOM 706 O O . CYS A 1 91 ? -5.652 10.659 3.722 1.00 74.44 91 CYS A O 1
ATOM 708 N N . GLN A 1 92 ? -5.264 12.554 4.880 1.00 70.12 92 GLN A N 1
ATOM 709 C CA . GLN A 1 92 ? -5.375 11.910 6.184 1.00 70.12 92 GLN A CA 1
ATOM 710 C C . GLN A 1 92 ? -6.846 11.533 6.455 1.00 70.12 92 GLN A C 1
ATOM 712 O O . GLN A 1 92 ? -7.740 12.324 6.138 1.00 70.12 92 GLN A O 1
ATOM 717 N N . PRO A 1 93 ? -7.132 10.344 7.018 1.00 68.19 93 PRO A N 1
ATOM 718 C CA . PRO A 1 93 ? -8.474 10.019 7.489 1.00 68.19 93 PRO A CA 1
ATOM 719 C C . PRO A 1 93 ? -8.938 11.033 8.551 1.00 68.19 93 PRO A C 1
ATOM 721 O O . PRO A 1 93 ? -8.120 11.440 9.378 1.00 68.19 93 PRO A O 1
ATOM 724 N N . PRO A 1 94 ? -10.222 11.429 8.565 1.00 64.75 94 PRO A N 1
ATOM 725 C CA . PRO A 1 94 ? -10.741 12.335 9.581 1.00 64.75 94 PRO A CA 1
ATOM 726 C C . PRO A 1 94 ? -10.712 11.669 10.959 1.00 64.75 94 PRO A C 1
ATOM 728 O O . PRO A 1 94 ? -11.203 10.552 11.118 1.00 64.75 94 PRO A O 1
ATOM 731 N N . SER A 1 95 ? -10.180 12.365 11.956 1.00 64.75 95 SER A N 1
ATOM 732 C CA . SER A 1 95 ? -10.214 11.933 13.356 1.00 64.75 95 SER A CA 1
ATOM 733 C C . SER A 1 95 ? -11.262 12.718 14.146 1.00 64.75 95 SER A C 1
ATOM 735 O O . SER A 1 95 ? -11.769 13.736 13.667 1.00 64.75 95 SER A O 1
ATOM 737 N N . LEU A 1 96 ? -11.584 12.272 15.366 1.00 61.09 96 LEU A N 1
ATOM 738 C CA . LEU A 1 96 ? -12.460 13.024 16.281 1.00 61.09 96 LEU A CA 1
ATOM 739 C C . LEU A 1 96 ? -12.004 14.484 16.465 1.00 61.09 96 LEU A C 1
ATOM 741 O O . LEU A 1 96 ? -12.839 15.386 16.496 1.00 61.09 96 LEU A O 1
ATOM 745 N N . ASP A 1 97 ? -10.690 14.715 16.515 1.00 61.44 97 ASP A N 1
ATOM 746 C CA . ASP A 1 97 ? -10.096 16.044 16.705 1.00 61.44 97 ASP A CA 1
ATOM 747 C C . ASP A 1 97 ? -9.868 16.812 15.393 1.00 61.44 97 ASP A C 1
ATOM 749 O O . ASP A 1 97 ? -9.617 18.019 15.410 1.00 61.44 97 ASP A O 1
ATOM 753 N N . ASN A 1 98 ? -9.944 16.138 14.241 1.00 58.12 98 ASN A N 1
ATOM 754 C CA . ASN A 1 98 ? -9.732 16.752 12.937 1.00 58.12 98 ASN A CA 1
ATOM 755 C C . ASN A 1 98 ? -10.645 16.132 11.871 1.00 58.12 98 ASN A C 1
ATOM 757 O O . ASN A 1 98 ? -10.265 15.238 11.115 1.00 58.12 98 ASN A O 1
ATOM 761 N N . LEU A 1 99 ? -11.868 16.659 11.806 1.00 55.66 99 LEU A N 1
ATOM 762 C CA . LEU A 1 99 ? -12.881 16.306 10.807 1.00 55.66 99 LEU A CA 1
ATOM 763 C C 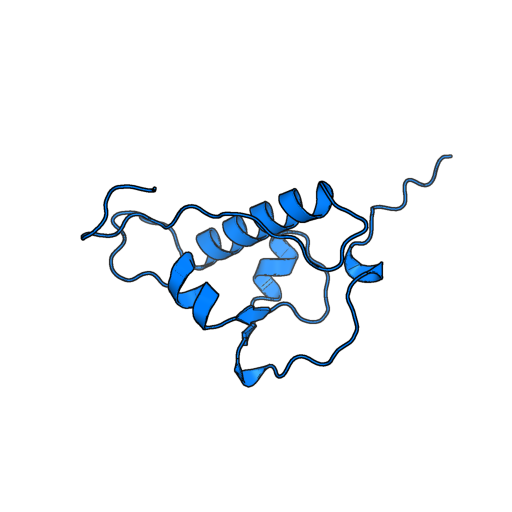. LEU A 1 99 ? -12.526 16.783 9.389 1.00 55.66 99 LEU A C 1
ATOM 765 O O . LEU A 1 99 ? -13.163 16.357 8.424 1.00 55.66 99 LEU A O 1
ATOM 769 N N . TYR A 1 100 ? -11.550 17.687 9.258 1.00 50.75 100 TYR A N 1
ATOM 770 C CA . TYR A 1 100 ? -11.194 18.308 7.990 1.00 50.75 100 TYR A CA 1
ATOM 771 C C . TYR A 1 100 ? -9.962 17.646 7.383 1.00 50.75 100 TYR A C 1
ATOM 773 O O . TYR A 1 100 ? -8.842 17.734 7.881 1.00 50.75 100 TYR A O 1
ATOM 781 N N . VAL A 1 101 ? -10.199 17.006 6.246 1.00 48.72 101 VAL A N 1
ATOM 782 C CA . VAL A 1 101 ? -9.175 16.447 5.372 1.00 48.72 101 VAL A CA 1
ATOM 783 C C . VAL A 1 101 ? -8.534 17.605 4.594 1.00 48.72 101 VAL A C 1
ATOM 785 O O . VAL A 1 101 ? -9.018 17.944 3.515 1.00 48.72 101 VAL A O 1
ATOM 788 N N . ASN A 1 102 ? -7.511 18.257 5.153 1.00 38.59 102 ASN A N 1
ATOM 789 C CA . ASN A 1 102 ? -6.679 19.221 4.414 1.00 38.59 102 ASN A CA 1
ATOM 790 C C . ASN A 1 102 ? -5.464 18.528 3.795 1.00 38.59 102 ASN A C 1
ATOM 792 O O . ASN A 1 102 ? -4.769 17.795 4.533 1.00 38.59 102 ASN A O 1
#

Sequence (102 aa):
MSQTTPPLFGHYVLNDALDPSGFIDITSTAKDAGFYFPYTGISQQAYFQAVDVPDVIIECSKEKLTLQLLKLARRAARKVPAQSQVPFTVCQPPSLDNLYVN

pLDDT: mean 73.94, std 14.5, range [35.5, 90.38]